Protein AF-A0A7W7YJQ8-F1 (afdb_monomer)

Radius of gyration: 17.45 Å; Cα contacts (8 Å, |Δi|>4): 80; chains: 1; bounding box: 33×49×39 Å

Organism: NCBI:txid48465

pLDDT: mean 78.53, std 20.66, range [33.56, 98.31]

Foldseek 3Di:
DDPQDPDPVLVVLLVVLVPQALADPPDPDGLLVVLCVVVVHDSVVSVVLSNVLSVVLSCCLRDPDDDDDDPSSVSSVVSSVVRVCSVPVPCDVPRSVHDDDDDPPPPPPDDDDDDDDDDDDDDD

Solvent-accessible surface area (backbone atoms only — not comparable to full-atom values): 7859 Å² total; per-residue (Å²): 134,83,74,86,71,88,41,74,67,53,52,57,50,50,56,51,50,72,71,55,67,70,44,48,100,82,54,93,61,57,55,40,54,52,52,6,64,80,68,78,45,53,53,73,53,29,48,50,37,54,54,50,36,46,50,48,56,54,44,61,76,71,45,96,57,93,78,82,72,55,72,66,34,43,54,53,50,59,56,30,59,71,30,50,60,32,33,50,55,44,38,31,54,66,67,63,66,45,88,81,83,81,74,80,74,76,72,81,70,73,92,67,91,76,87,82,82,87,80,79,83,92,81,133

Mean predicted aligned error: 10.45 Å

Sequence (124 aa):
MTAIQRTPEVQAFWERLKRFQLNDNDAVYGYADRLARENGWSHRFAERVIFECKRFLLMTQQAGSPVTPSEEMNQAWHLHRVYTRSYGDKLCTEVLKKPLHHEPTAGVVEEGEGTVPQSPICEK

Structure (mmCIF, N/CA/C/O backbone):
da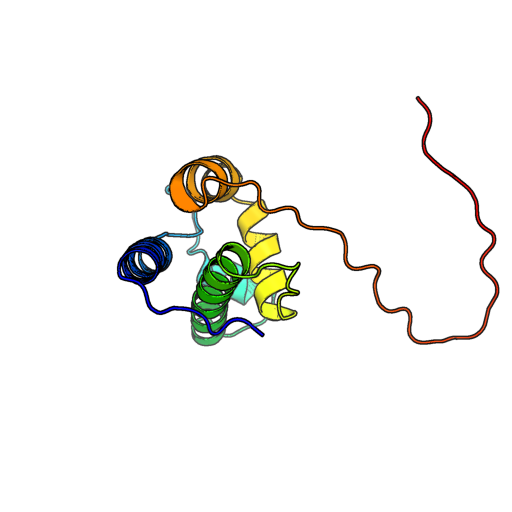ta_AF-A0A7W7YJQ8-F1
#
_entry.id   AF-A0A7W7YJQ8-F1
#
loop_
_atom_site.group_PDB
_atom_site.id
_atom_site.type_symbol
_atom_site.label_atom_id
_atom_site.label_alt_id
_atom_site.label_comp_id
_atom_site.label_asym_id
_atom_site.label_entity_id
_atom_site.label_seq_id
_atom_site.pdbx_PDB_ins_code
_atom_site.Cartn_x
_atom_site.Cartn_y
_atom_site.Cartn_z
_atom_si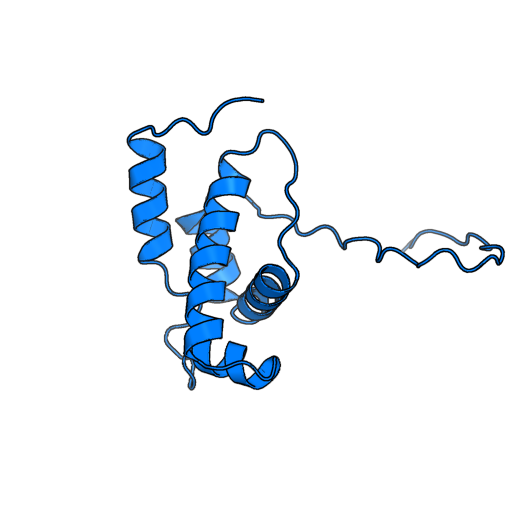te.occupancy
_atom_site.B_iso_or_equiv
_atom_site.auth_seq_id
_atom_site.auth_comp_id
_atom_site.auth_asym_id
_atom_site.auth_atom_id
_atom_site.pdbx_PDB_model_num
ATOM 1 N N . MET A 1 1 ? -3.954 10.365 23.861 1.00 38.00 1 MET A N 1
ATOM 2 C CA . MET A 1 1 ? -3.316 9.331 23.018 1.00 38.00 1 MET A CA 1
ATOM 3 C C . MET A 1 1 ? -3.961 7.994 23.346 1.00 38.00 1 MET A C 1
ATOM 5 O O . MET A 1 1 ? -3.625 7.399 24.360 1.00 38.00 1 MET A O 1
ATOM 9 N N . THR A 1 2 ? -4.961 7.570 22.576 1.00 44.19 2 THR A N 1
ATOM 10 C CA . THR A 1 2 ? -5.622 6.275 22.793 1.00 44.19 2 THR A CA 1
ATOM 11 C C . THR A 1 2 ? -4.663 5.178 22.346 1.00 44.19 2 THR A C 1
ATOM 13 O O . THR A 1 2 ? -4.239 5.171 21.193 1.00 44.19 2 THR A O 1
ATOM 16 N N . ALA A 1 3 ? -4.260 4.294 23.259 1.00 53.06 3 ALA A N 1
ATOM 17 C CA . ALA A 1 3 ? -3.443 3.137 22.913 1.00 53.06 3 ALA A CA 1
ATOM 18 C C . ALA A 1 3 ? -4.157 2.317 21.826 1.00 53.06 3 ALA A C 1
ATOM 20 O O . ALA A 1 3 ? -5.363 2.092 21.931 1.00 53.06 3 ALA A O 1
ATOM 21 N N . ILE A 1 4 ? -3.419 1.873 20.802 1.00 58.94 4 ILE A N 1
ATOM 22 C CA . ILE A 1 4 ? -3.921 0.939 19.785 1.00 58.94 4 ILE A CA 1
ATOM 23 C C . ILE A 1 4 ? -4.404 -0.305 20.534 1.00 58.94 4 ILE A C 1
ATOM 25 O O . ILE A 1 4 ? -3.595 -1.094 21.031 1.00 58.94 4 ILE A O 1
ATOM 29 N N . GLN A 1 5 ? -5.719 -0.454 20.682 1.00 61.66 5 GLN A N 1
ATOM 30 C CA . GLN A 1 5 ? -6.274 -1.604 21.374 1.00 61.66 5 GLN A CA 1
ATOM 31 C C . GLN A 1 5 ? -6.064 -2.833 20.491 1.00 61.66 5 GLN A C 1
ATOM 33 O O . GLN A 1 5 ? -6.497 -2.874 19.342 1.00 61.66 5 GLN A O 1
ATOM 38 N N . ARG A 1 6 ? -5.369 -3.847 21.016 1.00 71.44 6 ARG A N 1
ATOM 39 C CA . ARG A 1 6 ? -5.218 -5.146 20.348 1.00 71.44 6 ARG A CA 1
ATOM 40 C C . ARG A 1 6 ? -6.496 -5.961 20.526 1.00 71.44 6 ARG A C 1
ATOM 42 O O . ARG A 1 6 ? -6.502 -6.950 21.254 1.00 71.44 6 ARG A O 1
ATOM 49 N N . THR A 1 7 ? -7.591 -5.512 19.929 1.00 87.94 7 THR A N 1
ATOM 50 C CA . THR A 1 7 ? -8.842 -6.269 19.979 1.00 87.94 7 THR A CA 1
ATOM 51 C C . THR A 1 7 ? -8.800 -7.430 18.972 1.00 87.94 7 THR A C 1
ATOM 53 O O . THR A 1 7 ? -8.038 -7.373 17.995 1.00 87.94 7 THR A O 1
ATOM 56 N N . PRO A 1 8 ? -9.591 -8.501 19.169 1.00 89.81 8 PRO A N 1
ATOM 57 C CA . PRO A 1 8 ? -9.695 -9.594 18.202 1.00 89.81 8 PRO A CA 1
ATOM 58 C C . PRO A 1 8 ? -10.088 -9.119 16.795 1.00 89.81 8 PRO A C 1
ATOM 60 O O . PRO A 1 8 ? -9.603 -9.658 15.800 1.00 89.81 8 PRO A O 1
ATOM 63 N N . GLU A 1 9 ? -10.908 -8.072 16.699 1.00 89.25 9 GLU A N 1
ATOM 64 C CA . GLU A 1 9 ? -11.325 -7.465 15.433 1.00 89.25 9 GLU A CA 1
ATOM 65 C C . GLU A 1 9 ? -10.138 -6.820 14.707 1.00 89.25 9 GLU A C 1
ATOM 67 O O . GLU A 1 9 ? -9.959 -7.028 13.503 1.00 89.25 9 GLU A O 1
ATOM 72 N N . VAL A 1 10 ? -9.287 -6.091 15.440 1.00 89.19 10 VAL A N 1
ATOM 73 C CA . VAL A 1 10 ? -8.055 -5.488 14.904 1.00 89.19 10 VAL A CA 1
ATOM 74 C C . VAL A 1 10 ? -7.093 -6.574 14.420 1.00 89.19 10 VAL A C 1
ATOM 76 O O . VAL A 1 10 ? -6.520 -6.446 13.336 1.00 89.19 10 VAL A O 1
ATOM 79 N N . GLN A 1 11 ? -6.957 -7.676 15.166 1.00 91.06 11 GLN A N 1
ATOM 80 C CA . GLN A 1 11 ? -6.122 -8.807 14.754 1.00 91.06 11 GLN A CA 1
ATOM 81 C C . GLN A 1 11 ? -6.654 -9.469 13.475 1.00 91.06 11 GLN A C 1
ATOM 83 O O . GLN A 1 11 ? -5.888 -9.701 12.540 1.00 91.06 11 GLN A O 1
ATOM 88 N N . ALA A 1 12 ? -7.959 -9.742 13.396 1.00 91.94 12 ALA A N 1
ATOM 89 C CA . ALA A 1 12 ? -8.575 -10.339 12.212 1.00 91.94 12 ALA A CA 1
ATOM 90 C C . ALA A 1 12 ? -8.420 -9.442 10.972 1.00 91.94 12 ALA A C 1
ATOM 92 O O . ALA A 1 12 ? -8.161 -9.924 9.865 1.00 91.94 12 ALA A O 1
ATOM 93 N N . PHE A 1 13 ? -8.529 -8.124 11.151 1.00 91.56 13 PHE A N 1
ATOM 94 C CA . PHE A 1 13 ? -8.287 -7.159 10.086 1.00 91.56 13 PHE A CA 1
ATOM 95 C C . PHE A 1 13 ? -6.816 -7.131 9.645 1.00 91.56 13 PHE A C 1
ATOM 97 O O . PHE A 1 13 ? -6.536 -7.149 8.444 1.00 91.56 13 PHE A O 1
ATOM 104 N N . TRP A 1 14 ? -5.874 -7.185 10.587 1.00 93.31 14 TRP A N 1
ATOM 105 C CA . TRP A 1 14 ? -4.451 -7.294 10.271 1.00 93.31 14 TRP A CA 1
ATOM 106 C C . TRP A 1 14 ? -4.116 -8.568 9.481 1.00 93.31 14 TRP A C 1
ATOM 108 O O . TRP A 1 14 ? -3.375 -8.512 8.499 1.00 93.31 14 TRP A O 1
ATOM 118 N N . GLU A 1 15 ? -4.699 -9.716 9.838 1.00 93.00 15 GLU A N 1
ATOM 119 C CA . GLU A 1 15 ? -4.513 -10.961 9.080 1.00 93.00 15 GLU A CA 1
ATOM 120 C C . GLU A 1 15 ? -5.022 -10.854 7.635 1.00 93.00 15 GLU A C 1
ATOM 122 O O . GLU A 1 15 ? -4.368 -11.350 6.712 1.00 93.00 15 GLU A O 1
ATOM 127 N N . ARG A 1 16 ? -6.150 -10.165 7.416 1.00 92.62 16 ARG A N 1
ATOM 128 C CA . ARG A 1 16 ? -6.663 -9.874 6.066 1.00 92.62 16 ARG A CA 1
ATOM 129 C C . ARG A 1 16 ? -5.688 -8.999 5.275 1.00 92.62 16 ARG A C 1
ATOM 131 O O . ARG A 1 16 ? -5.357 -9.346 4.144 1.00 92.62 16 ARG A O 1
ATOM 138 N N . LEU A 1 17 ? -5.174 -7.921 5.873 1.00 92.50 17 LEU A N 1
ATOM 139 C CA . LEU A 1 17 ? -4.194 -7.032 5.231 1.00 92.50 17 LEU A CA 1
ATOM 140 C C . LEU A 1 17 ? -2.892 -7.760 4.875 1.00 92.50 17 LEU A C 1
ATOM 142 O O . LEU A 1 17 ? -2.364 -7.587 3.776 1.00 92.50 17 LEU A O 1
ATOM 146 N N . LYS A 1 18 ? -2.381 -8.629 5.757 1.00 91.25 18 LYS A N 1
ATOM 147 C CA . LYS A 1 18 ? -1.181 -9.428 5.461 1.00 91.25 18 LYS A CA 1
ATOM 148 C C . LYS A 1 18 ? -1.357 -10.295 4.217 1.00 91.25 18 LYS A C 1
ATOM 150 O O . LYS A 1 18 ? -0.445 -10.338 3.396 1.00 91.25 18 LYS A O 1
ATOM 155 N N . ARG A 1 19 ? -2.524 -10.925 4.054 1.00 90.56 19 ARG A N 1
ATOM 156 C CA . ARG A 1 19 ? -2.839 -11.813 2.918 1.00 90.56 19 ARG A CA 1
ATOM 157 C C . ARG A 1 19 ? -3.200 -11.068 1.634 1.00 90.56 19 ARG A C 1
ATOM 159 O O . ARG A 1 19 ? -3.082 -11.642 0.558 1.00 90.56 19 ARG A O 1
ATOM 166 N N . PHE A 1 20 ? -3.630 -9.814 1.741 1.00 91.38 20 PHE A N 1
ATOM 167 C CA . PHE A 1 20 ? -3.997 -8.991 0.594 1.00 91.38 20 PHE A CA 1
ATOM 168 C C . PHE A 1 20 ? -2.810 -8.778 -0.359 1.00 91.38 20 PHE A C 1
ATOM 170 O O . PHE A 1 20 ? -1.707 -8.449 0.086 1.00 91.38 20 PHE A O 1
ATOM 177 N N . GLN A 1 21 ? -3.024 -8.943 -1.664 1.00 89.56 21 GLN A N 1
ATOM 178 C CA . GLN A 1 21 ? -2.002 -8.691 -2.682 1.00 89.56 21 GLN A CA 1
ATOM 179 C C . GLN A 1 21 ? -2.261 -7.348 -3.373 1.00 89.56 21 GLN A C 1
ATOM 181 O O . GLN A 1 21 ? -3.384 -7.067 -3.779 1.00 89.56 21 GLN A O 1
ATOM 186 N N . LEU A 1 22 ? -1.219 -6.516 -3.484 1.00 88.94 22 LEU A N 1
ATOM 187 C CA . LEU A 1 22 ? -1.316 -5.152 -4.029 1.00 88.94 22 LEU A CA 1
ATOM 188 C C . LEU A 1 22 ? -1.230 -5.108 -5.568 1.00 88.94 22 LEU A C 1
ATOM 190 O O . LEU A 1 22 ? -1.352 -4.044 -6.163 1.00 88.94 22 LEU A O 1
ATOM 194 N N . ASN A 1 23 ? -1.015 -6.245 -6.227 1.00 85.62 23 ASN A N 1
ATOM 195 C CA . ASN A 1 23 ? -1.096 -6.370 -7.681 1.00 85.62 23 ASN A CA 1
ATOM 196 C C . ASN A 1 23 ? -2.533 -6.668 -8.138 1.00 85.62 23 ASN A C 1
ATOM 198 O O . ASN A 1 23 ? -3.420 -7.007 -7.348 1.00 85.62 23 ASN A O 1
ATOM 202 N N . ASP A 1 24 ? -2.735 -6.573 -9.448 1.00 78.25 24 ASP A N 1
ATOM 203 C CA . ASP A 1 24 ? -3.839 -7.235 -10.133 1.00 78.25 24 ASP A CA 1
ATOM 204 C C . ASP A 1 24 ? -3.414 -8.648 -10.558 1.00 78.25 24 ASP A C 1
ATOM 206 O O . ASP A 1 24 ? -2.228 -8.905 -10.775 1.00 78.25 24 ASP A O 1
ATOM 210 N N . ASN A 1 25 ? -4.383 -9.561 -10.693 1.00 65.56 25 ASN A N 1
ATOM 211 C CA . ASN A 1 25 ? -4.129 -10.956 -11.088 1.00 65.56 25 ASN A CA 1
ATOM 212 C C . ASN A 1 25 ? -3.446 -11.069 -12.466 1.00 65.56 25 ASN A C 1
ATOM 214 O O . ASN A 1 25 ? -2.813 -12.081 -12.747 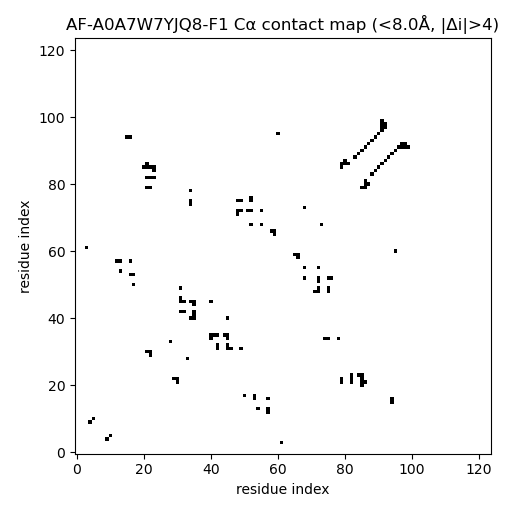1.00 65.56 25 ASN A O 1
ATOM 218 N N . ASP A 1 26 ? -3.545 -10.018 -13.283 1.00 60.88 26 ASP A N 1
ATOM 219 C CA . ASP A 1 26 ? -3.055 -9.972 -14.661 1.00 60.88 26 ASP A CA 1
ATOM 220 C C . ASP A 1 26 ? -1.715 -9.217 -14.796 1.00 60.88 26 ASP A C 1
ATOM 222 O O . ASP A 1 26 ? -1.258 -8.925 -15.903 1.00 60.88 26 ASP A O 1
ATOM 226 N N . ALA A 1 27 ? -1.076 -8.840 -13.682 1.00 61.91 27 ALA A N 1
ATOM 227 C CA . ALA A 1 27 ? 0.164 -8.073 -13.718 1.00 61.91 27 ALA A CA 1
ATOM 228 C C . ALA A 1 27 ? 1.353 -8.931 -14.193 1.00 61.91 27 ALA A C 1
ATOM 230 O O . ALA A 1 27 ? 1.703 -9.931 -13.571 1.00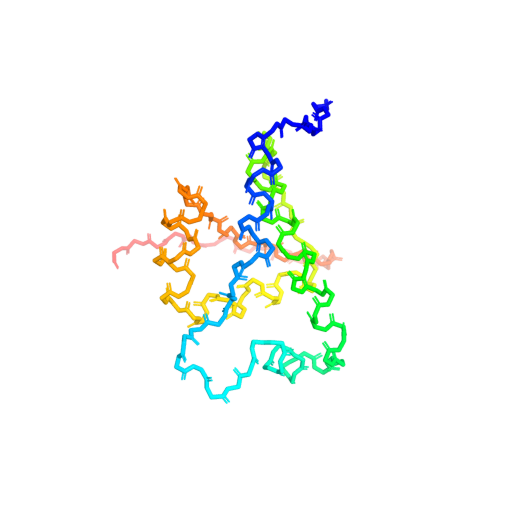 61.91 27 ALA A O 1
ATOM 231 N N . VAL A 1 28 ? 2.022 -8.487 -15.264 1.00 58.00 28 VAL A N 1
ATOM 232 C CA . VAL A 1 28 ? 3.202 -9.152 -15.864 1.00 58.00 28 VAL A CA 1
ATOM 233 C C . VAL A 1 28 ? 4.408 -9.201 -14.911 1.00 58.00 28 VAL A C 1
ATOM 235 O O . VAL A 1 28 ? 5.235 -10.103 -15.004 1.00 58.00 28 VAL A O 1
ATOM 238 N N . TYR A 1 29 ? 4.505 -8.249 -13.980 1.00 63.19 29 TYR A N 1
ATOM 239 C CA . TYR A 1 29 ? 5.550 -8.190 -12.958 1.00 63.19 29 TYR A CA 1
ATOM 240 C C . TYR A 1 29 ? 4.935 -8.227 -11.561 1.00 63.19 29 TYR A C 1
ATOM 242 O O . TYR A 1 29 ? 3.870 -7.649 -11.327 1.00 63.19 29 TYR A O 1
ATOM 250 N N . GLY A 1 30 ? 5.641 -8.854 -10.617 1.00 85.94 30 GLY A N 1
ATOM 251 C CA . GLY A 1 30 ? 5.293 -8.786 -9.205 1.00 85.94 30 GLY A CA 1
ATOM 252 C C . GLY A 1 30 ? 5.290 -7.337 -8.720 1.00 85.94 30 GLY A C 1
ATOM 253 O O . GLY A 1 30 ? 6.128 -6.526 -9.118 1.00 85.94 30 GLY A O 1
ATOM 254 N N . TYR A 1 31 ? 4.347 -6.996 -7.839 1.00 92.50 31 TYR A N 1
ATOM 255 C CA . TYR A 1 31 ? 4.226 -5.642 -7.293 1.00 92.50 31 TYR A CA 1
ATOM 256 C C . TYR A 1 31 ? 5.550 -5.129 -6.700 1.00 92.50 31 TYR A C 1
ATOM 258 O O . TYR A 1 31 ? 5.960 -4.000 -6.966 1.00 92.50 31 TYR A O 1
ATOM 266 N N . ALA A 1 32 ? 6.238 -5.988 -5.940 1.00 94.12 32 ALA A N 1
ATOM 267 C CA . ALA A 1 32 ? 7.529 -5.688 -5.328 1.00 94.12 32 ALA A CA 1
ATOM 268 C C . ALA A 1 32 ? 8.637 -5.445 -6.361 1.00 94.12 32 ALA A C 1
ATOM 270 O O . ALA A 1 32 ? 9.450 -4.549 -6.161 1.00 94.12 32 ALA A O 1
ATOM 271 N N . ASP A 1 33 ? 8.645 -6.174 -7.481 1.00 93.94 33 ASP A N 1
ATOM 272 C CA . ASP A 1 33 ? 9.638 -5.984 -8.545 1.00 93.94 33 ASP A CA 1
ATOM 273 C C . ASP A 1 33 ? 9.473 -4.632 -9.224 1.00 93.94 33 ASP A C 1
ATOM 275 O O . ASP A 1 33 ? 10.446 -3.909 -9.440 1.00 93.94 33 ASP A O 1
ATOM 279 N N . ARG A 1 34 ? 8.225 -4.261 -9.527 1.00 94.50 34 ARG A N 1
ATOM 280 C CA . ARG A 1 34 ? 7.928 -2.953 -10.109 1.00 94.50 34 ARG A CA 1
ATOM 281 C C . ARG A 1 34 ? 8.279 -1.829 -9.139 1.00 94.50 34 ARG A C 1
ATOM 283 O O . ARG A 1 34 ? 8.956 -0.888 -9.543 1.00 94.50 34 ARG A O 1
ATOM 290 N N . LEU A 1 35 ? 7.881 -1.962 -7.873 1.00 96.12 35 LEU A N 1
ATOM 291 C CA . LEU A 1 35 ? 8.198 -0.993 -6.825 1.00 96.12 35 LEU A CA 1
ATOM 292 C C . LEU A 1 35 ? 9.713 -0.814 -6.673 1.00 96.12 35 LEU A C 1
ATOM 294 O O . LEU A 1 35 ? 10.198 0.314 -6.619 1.00 96.12 35 LEU A O 1
ATOM 298 N N . ALA A 1 36 ? 10.456 -1.921 -6.656 1.00 96.81 36 ALA A N 1
ATOM 299 C CA . ALA A 1 36 ? 11.907 -1.909 -6.570 1.00 96.81 36 ALA A CA 1
ATOM 300 C C . ALA A 1 36 ? 12.544 -1.197 -7.769 1.00 96.81 36 ALA A C 1
ATOM 302 O O . ALA A 1 36 ? 13.377 -0.311 -7.592 1.00 96.81 36 ALA A O 1
ATOM 303 N N . ARG A 1 37 ? 12.109 -1.540 -8.986 1.00 96.12 37 ARG A N 1
ATOM 304 C CA . ARG A 1 37 ? 12.633 -0.958 -10.225 1.00 96.12 37 ARG A CA 1
ATOM 305 C C . ARG A 1 37 ? 12.388 0.546 -10.316 1.00 96.12 37 ARG A C 1
ATOM 307 O O . ARG A 1 37 ? 13.301 1.271 -10.689 1.00 96.12 37 ARG A O 1
ATOM 314 N N . GLU A 1 38 ? 11.179 1.008 -10.000 1.00 95.75 38 GLU A N 1
ATOM 315 C CA . GLU A 1 38 ? 10.803 2.426 -10.137 1.00 95.75 38 GLU A CA 1
ATOM 316 C C . GLU A 1 38 ? 11.506 3.336 -9.120 1.00 95.75 38 GLU A C 1
ATOM 318 O O . GLU A 1 38 ? 11.680 4.518 -9.392 1.00 95.75 38 GLU A O 1
ATOM 323 N N . ASN A 1 39 ? 11.971 2.786 -7.995 1.00 97.25 39 ASN A N 1
ATOM 324 C CA . ASN A 1 39 ? 12.601 3.558 -6.920 1.00 97.25 39 ASN A CA 1
ATOM 325 C C . ASN A 1 39 ? 14.102 3.263 -6.737 1.00 97.25 39 ASN A C 1
ATOM 327 O O . ASN A 1 39 ? 14.727 3.777 -5.811 1.00 97.25 39 ASN A O 1
ATOM 331 N N . GLY A 1 40 ? 14.698 2.410 -7.580 1.00 97.56 40 GLY A N 1
ATOM 332 C CA . GLY A 1 40 ? 16.101 2.002 -7.438 1.00 97.56 40 GLY A CA 1
ATOM 333 C C . GLY A 1 40 ? 16.380 1.187 -6.169 1.00 97.56 40 GLY A C 1
ATOM 334 O O . GLY A 1 40 ? 17.486 1.220 -5.629 1.00 97.56 40 GLY A O 1
ATOM 335 N N . TRP A 1 41 ? 15.382 0.466 -5.659 1.00 98.31 41 TRP A N 1
ATOM 336 C CA . TRP A 1 41 ? 15.495 -0.320 -4.435 1.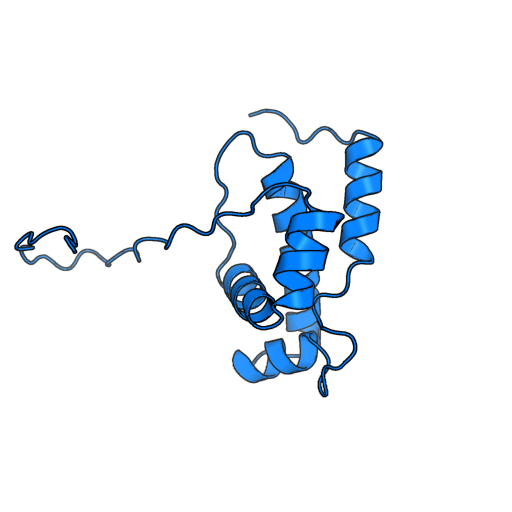00 98.31 41 TRP A CA 1
ATOM 337 C C . TRP A 1 41 ? 15.868 -1.775 -4.708 1.00 98.31 41 TRP A C 1
ATOM 339 O O . TRP A 1 41 ? 15.639 -2.324 -5.783 1.00 98.31 41 TRP A O 1
ATOM 349 N N . SER A 1 42 ? 16.383 -2.450 -3.679 1.00 98.00 42 SER A N 1
ATOM 350 C CA . SER A 1 42 ? 16.431 -3.915 -3.692 1.00 98.00 42 SER A CA 1
ATOM 351 C C . SER A 1 42 ? 15.026 -4.500 -3.536 1.00 98.00 42 SER A C 1
ATOM 353 O O . SER A 1 42 ? 14.197 -3.949 -2.806 1.00 98.00 42 SER A O 1
ATOM 355 N N . HIS A 1 43 ? 14.788 -5.670 -4.134 1.00 95.94 43 HIS A N 1
ATOM 356 C CA . HIS A 1 43 ? 13.530 -6.409 -3.973 1.00 95.94 43 HIS A CA 1
ATOM 357 C C . HIS A 1 43 ? 13.168 -6.606 -2.489 1.00 95.94 43 HIS A C 1
ATOM 359 O O . HIS A 1 43 ? 12.073 -6.260 -2.057 1.00 95.94 43 HIS A O 1
ATOM 365 N N . ARG A 1 44 ? 14.137 -7.030 -1.663 1.00 97.12 44 ARG A N 1
ATOM 366 C CA . ARG A 1 44 ? 13.950 -7.202 -0.211 1.00 97.12 44 ARG A CA 1
ATOM 367 C C . ARG A 1 44 ? 13.544 -5.908 0.502 1.00 97.12 44 ARG A C 1
ATOM 369 O O . ARG A 1 44 ? 12.833 -5.945 1.505 1.00 97.12 44 ARG A O 1
ATOM 376 N N . PHE A 1 45 ? 14.039 -4.751 0.061 1.00 98.19 45 PHE A N 1
ATOM 377 C CA . PHE A 1 45 ? 13.602 -3.478 0.633 1.00 98.19 45 PHE A CA 1
ATOM 378 C C . PHE A 1 45 ? 12.169 -3.149 0.216 1.00 98.19 45 PHE A C 1
ATOM 380 O O . PHE A 1 45 ? 11.370 -2.830 1.091 1.00 98.19 45 PHE A O 1
ATOM 387 N N . ALA A 1 46 ? 11.817 -3.339 -1.056 1.00 97.69 46 ALA A N 1
ATOM 388 C CA . ALA A 1 46 ? 10.446 -3.171 -1.530 1.00 97.69 46 ALA A CA 1
ATOM 389 C C . ALA A 1 46 ? 9.450 -4.064 -0.764 1.00 97.69 46 ALA A C 1
ATOM 391 O O . ALA A 1 46 ? 8.405 -3.582 -0.337 1.00 97.69 46 ALA A O 1
ATOM 392 N N . GLU A 1 47 ? 9.786 -5.329 -0.489 1.00 95.69 47 GLU A N 1
ATOM 393 C CA . GLU A 1 47 ? 8.953 -6.219 0.33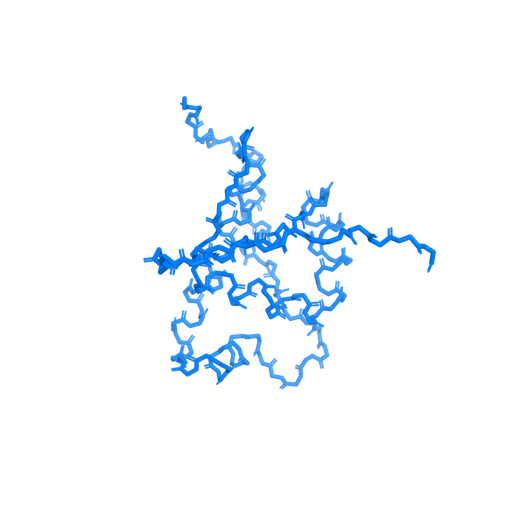7 1.00 95.69 47 GLU A CA 1
ATOM 394 C C . GLU A 1 47 ? 8.733 -5.683 1.758 1.00 95.69 47 GLU A C 1
ATOM 396 O O . GLU A 1 47 ? 7.612 -5.717 2.275 1.00 95.69 47 GLU A O 1
ATOM 401 N N . ARG A 1 48 ? 9.787 -5.147 2.390 1.00 97.38 48 ARG A N 1
ATOM 402 C CA . ARG A 1 48 ? 9.676 -4.510 3.711 1.00 97.38 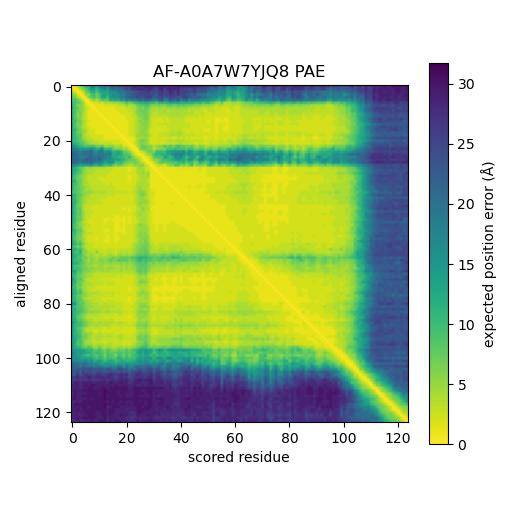48 ARG A CA 1
ATOM 403 C C . ARG A 1 48 ? 8.776 -3.279 3.659 1.00 97.38 48 ARG A C 1
ATOM 405 O O . ARG A 1 48 ? 7.909 -3.139 4.515 1.00 97.38 48 ARG A O 1
ATOM 412 N N . VAL A 1 49 ? 8.936 -2.431 2.645 1.00 97.69 49 VAL A N 1
ATOM 413 C CA . VAL A 1 49 ? 8.091 -1.246 2.446 1.00 97.69 49 VAL A CA 1
ATOM 414 C C . VAL A 1 49 ? 6.629 -1.646 2.238 1.00 97.69 49 VAL A C 1
ATOM 416 O O . VAL A 1 49 ? 5.749 -1.050 2.847 1.00 97.69 49 VAL A O 1
ATOM 419 N N . ILE A 1 50 ? 6.343 -2.695 1.461 1.00 95.81 50 ILE A N 1
ATOM 420 C CA . ILE A 1 50 ? 4.976 -3.212 1.273 1.00 95.81 50 ILE A CA 1
ATOM 421 C C . ILE A 1 50 ? 4.380 -3.683 2.603 1.00 95.81 50 ILE A C 1
ATOM 423 O O . ILE A 1 50 ? 3.218 -3.399 2.901 1.00 95.81 50 ILE A O 1
ATOM 427 N N . PHE A 1 51 ? 5.157 -4.403 3.414 1.00 95.31 51 PHE A N 1
ATOM 428 C CA . PHE A 1 51 ? 4.707 -4.852 4.729 1.00 95.31 51 PHE A CA 1
ATOM 429 C C . PHE A 1 51 ? 4.376 -3.672 5.653 1.00 95.31 51 PHE A C 1
ATOM 431 O O . PHE A 1 51 ? 3.325 -3.659 6.295 1.00 95.31 51 PHE A O 1
ATOM 438 N N . GLU A 1 52 ? 5.235 -2.659 5.681 1.00 95.69 52 GLU A N 1
ATOM 439 C CA . GLU A 1 52 ? 5.044 -1.463 6.496 1.00 95.69 52 GLU A CA 1
ATOM 440 C C . GLU A 1 52 ? 3.905 -0.571 5.967 1.00 95.69 52 GLU A C 1
ATOM 442 O O . GLU A 1 52 ? 3.106 -0.068 6.754 1.00 95.69 52 GLU A O 1
ATOM 447 N N . CYS A 1 53 ? 3.708 -0.496 4.649 1.00 94.69 53 CYS A N 1
ATOM 448 C CA . CYS A 1 53 ? 2.544 0.137 4.024 1.00 94.69 53 CYS A CA 1
ATOM 449 C C . CYS A 1 53 ? 1.231 -0.513 4.503 1.00 94.69 53 CYS A C 1
ATOM 451 O O . CYS A 1 53 ? 0.282 0.177 4.870 1.00 94.69 53 CYS A O 1
ATOM 453 N N . LYS A 1 54 ? 1.179 -1.847 4.629 1.00 93.56 54 LYS A N 1
ATOM 454 C CA . LYS A 1 54 ? 0.009 -2.540 5.201 1.00 93.56 54 LYS A CA 1
ATOM 455 C C . LYS A 1 54 ? -0.211 -2.207 6.679 1.00 93.56 54 LYS A C 1
ATOM 457 O O . LYS A 1 54 ? -1.359 -2.115 7.116 1.00 93.56 54 LYS A O 1
ATOM 462 N N . ARG A 1 55 ? 0.856 -2.021 7.463 1.00 92.94 55 ARG A N 1
ATOM 463 C CA . ARG A 1 55 ? 0.736 -1.556 8.859 1.00 92.94 55 ARG A CA 1
ATOM 464 C C . ARG A 1 55 ? 0.238 -0.120 8.916 1.00 92.94 55 ARG A C 1
ATOM 466 O O . ARG A 1 55 ? -0.593 0.189 9.763 1.00 92.94 55 ARG A O 1
ATOM 473 N N . PHE A 1 56 ? 0.679 0.731 7.996 1.00 91.69 56 PHE A N 1
ATOM 474 C CA . PHE A 1 56 ? 0.154 2.082 7.853 1.00 91.69 56 PHE A CA 1
ATOM 475 C C . PHE A 1 56 ? -1.347 2.076 7.544 1.00 91.69 56 PHE A C 1
ATOM 477 O O . PHE A 1 56 ? -2.104 2.750 8.237 1.00 91.69 56 PHE A O 1
ATOM 484 N N . LEU A 1 57 ? -1.815 1.224 6.624 1.00 91.31 57 LEU A N 1
ATOM 485 C CA . LEU A 1 57 ? -3.250 1.047 6.375 1.00 91.31 57 LEU A CA 1
ATOM 486 C C . LEU A 1 57 ? -4.008 0.643 7.645 1.00 91.31 57 LEU A C 1
ATOM 488 O O . LEU A 1 57 ? -5.057 1.213 7.931 1.00 91.31 57 LEU A O 1
ATOM 492 N N . LEU A 1 58 ? -3.467 -0.271 8.455 1.00 91.50 58 LEU A N 1
ATOM 493 C CA . LEU A 1 58 ? -4.054 -0.604 9.756 1.00 91.50 58 LEU A CA 1
ATOM 494 C C . LEU A 1 58 ? -4.147 0.628 10.671 1.00 91.50 58 LEU A C 1
ATOM 496 O O . LEU A 1 58 ? -5.200 0.871 11.259 1.00 91.50 58 LEU A O 1
ATOM 500 N N . MET A 1 59 ? -3.073 1.419 10.767 1.00 89.81 59 MET A N 1
ATOM 501 C CA . MET A 1 59 ? -3.045 2.638 11.580 1.00 89.81 59 MET A CA 1
ATOM 502 C C . MET A 1 59 ? -4.083 3.660 11.116 1.00 89.81 59 MET A C 1
ATOM 504 O O . MET A 1 59 ? -4.780 4.208 11.962 1.00 89.81 59 MET A O 1
ATOM 508 N N . THR A 1 60 ? -4.265 3.858 9.805 1.00 88.00 60 THR A N 1
ATOM 509 C CA . THR A 1 60 ? -5.274 4.799 9.274 1.00 88.00 60 THR A CA 1
ATOM 510 C C . THR A 1 60 ? -6.696 4.460 9.728 1.00 88.00 60 THR A C 1
ATOM 512 O O . THR A 1 60 ? -7.514 5.355 9.897 1.00 88.00 60 THR A O 1
ATOM 515 N N . GLN A 1 61 ? -6.996 3.178 9.970 1.00 86.62 61 GLN A N 1
ATOM 516 C CA . GLN A 1 61 ? -8.320 2.736 10.421 1.00 86.62 61 GLN A CA 1
ATOM 517 C C . GLN A 1 61 ? -8.512 2.835 11.939 1.00 86.62 61 GLN A C 1
ATOM 519 O O . GLN A 1 61 ? -9.644 2.784 12.415 1.00 86.62 61 GLN A O 1
ATOM 524 N N . GLN A 1 62 ? -7.417 2.925 12.695 1.00 85.75 62 GLN A N 1
ATOM 525 C CA . GLN A 1 62 ? -7.419 3.008 14.159 1.00 85.75 62 GLN A CA 1
ATOM 526 C C . GLN A 1 62 ? -7.186 4.433 14.665 1.00 85.75 62 GLN A C 1
ATOM 528 O O . GLN A 1 62 ? -7.559 4.762 15.790 1.00 85.75 62 GLN A O 1
ATOM 533 N N . ALA A 1 63 ? -6.549 5.276 13.856 1.00 84.25 63 ALA A N 1
ATOM 534 C CA . ALA A 1 63 ? -6.271 6.651 14.208 1.00 84.25 63 ALA A CA 1
ATOM 535 C C . ALA A 1 63 ? -7.575 7.459 14.253 1.00 84.25 63 ALA A C 1
ATOM 537 O O . ALA A 1 63 ? -8.387 7.426 13.333 1.00 84.25 63 ALA A O 1
ATOM 538 N N . GLY A 1 64 ? -7.760 8.220 15.333 1.00 80.12 64 GLY A N 1
ATOM 539 C CA . GLY A 1 64 ? -8.832 9.217 15.438 1.00 80.12 64 GLY A CA 1
ATOM 540 C C . GLY A 1 64 ? -8.517 10.525 14.703 1.00 80.12 64 GLY A C 1
ATOM 541 O O . GLY A 1 64 ? -9.283 11.477 14.801 1.00 80.12 64 GLY A O 1
ATOM 542 N N . SER A 1 65 ? -7.376 10.590 14.015 1.00 80.62 65 SER A N 1
ATOM 543 C CA . SER A 1 65 ? -6.864 11.752 13.292 1.00 80.62 65 SER A CA 1
ATOM 544 C C . SER A 1 65 ? -6.137 11.302 12.019 1.00 80.62 65 SER A C 1
ATOM 546 O O . SER A 1 65 ? -5.716 10.144 11.946 1.00 80.62 65 SER A O 1
ATOM 548 N N . PRO A 1 66 ? -5.929 12.198 11.037 1.00 83.38 66 PRO A N 1
ATOM 549 C CA . PRO A 1 66 ? -5.072 11.915 9.891 1.00 83.38 66 PRO A CA 1
ATOM 550 C C . PRO A 1 66 ? -3.670 11.466 10.324 1.00 83.38 66 PRO A C 1
ATOM 552 O O . PRO A 1 66 ? -3.142 11.932 11.337 1.00 83.38 66 PRO A O 1
ATOM 555 N N . VAL A 1 67 ? -3.078 10.558 9.552 1.00 86.31 67 VAL A N 1
ATOM 556 C CA . VAL A 1 67 ? -1.704 10.073 9.726 1.00 86.31 67 VAL A CA 1
ATOM 557 C C . VAL A 1 67 ? -0.953 10.214 8.409 1.00 86.31 67 VAL A C 1
ATOM 559 O O . VAL A 1 67 ? -1.528 9.989 7.345 1.00 86.31 67 VAL A O 1
ATOM 562 N N . THR A 1 68 ? 0.327 10.566 8.485 1.00 87.69 68 THR A N 1
ATOM 563 C CA . THR A 1 68 ? 1.183 10.776 7.310 1.00 87.69 68 THR A CA 1
ATOM 564 C C . THR A 1 68 ? 2.074 9.549 7.099 1.00 87.69 68 THR A C 1
ATOM 566 O O . THR A 1 68 ? 2.696 9.094 8.065 1.00 87.69 68 THR A O 1
ATOM 569 N N . PRO A 1 69 ? 2.129 8.973 5.885 1.00 90.81 69 PRO A N 1
ATOM 570 C CA . PRO A 1 69 ? 3.047 7.876 5.587 1.00 90.81 69 PRO A CA 1
ATOM 571 C C . PRO A 1 69 ? 4.503 8.368 5.561 1.00 90.81 69 PRO A C 1
ATOM 573 O O . PRO A 1 69 ? 4.757 9.559 5.390 1.00 90.81 69 PRO A O 1
ATOM 576 N N . SER A 1 70 ? 5.473 7.454 5.687 1.00 93.69 70 SER A N 1
ATOM 577 C CA . SER A 1 70 ? 6.851 7.771 5.280 1.00 93.69 70 SER A CA 1
ATOM 578 C C . SER A 1 70 ? 6.932 7.924 3.760 1.00 93.69 70 SER A C 1
ATOM 580 O O . SER A 1 70 ? 6.041 7.457 3.046 1.00 93.69 70 SER A O 1
ATOM 582 N N . GLU A 1 71 ? 8.014 8.516 3.256 1.00 94.75 71 GLU A N 1
ATOM 583 C CA . GLU A 1 71 ? 8.222 8.682 1.813 1.00 94.75 71 GLU A CA 1
ATOM 584 C C . GLU A 1 71 ? 8.146 7.339 1.067 1.00 94.75 71 GLU A C 1
ATOM 586 O O . GLU A 1 71 ? 7.450 7.206 0.066 1.00 94.75 71 GLU A O 1
ATOM 591 N N . GLU A 1 72 ? 8.761 6.283 1.595 1.00 96.75 72 GLU A N 1
ATOM 592 C CA . GLU A 1 72 ? 8.770 4.971 0.946 1.00 96.75 72 GLU A CA 1
ATOM 593 C C . GLU A 1 72 ? 7.383 4.321 0.937 1.00 96.75 72 GLU A C 1
ATOM 595 O O . GLU A 1 72 ? 6.969 3.723 -0.061 1.00 96.75 72 GLU A O 1
ATOM 600 N N . MET A 1 73 ? 6.634 4.454 2.038 1.00 94.81 73 MET A N 1
ATOM 601 C CA . MET A 1 73 ? 5.240 4.008 2.092 1.00 94.81 73 MET A CA 1
ATOM 602 C C . MET A 1 73 ? 4.365 4.816 1.132 1.00 94.81 73 MET A C 1
ATOM 604 O O . MET A 1 73 ? 3.440 4.249 0.550 1.00 94.81 73 MET A O 1
ATOM 608 N N . ASN A 1 74 ? 4.657 6.107 0.955 1.00 92.38 74 ASN A N 1
ATOM 609 C CA . ASN A 1 74 ? 3.963 6.971 0.012 1.00 92.38 74 ASN A CA 1
ATOM 610 C C . ASN A 1 74 ? 4.209 6.520 -1.433 1.00 92.38 74 ASN A C 1
ATOM 612 O O . ASN A 1 74 ? 3.254 6.342 -2.183 1.00 92.38 74 ASN A O 1
ATOM 616 N N . GLN A 1 75 ? 5.455 6.209 -1.804 1.00 95.88 75 GLN A N 1
ATOM 617 C CA . GLN A 1 75 ? 5.781 5.633 -3.116 1.00 95.88 75 GLN A CA 1
ATOM 618 C C . GLN A 1 75 ? 5.052 4.305 -3.356 1.00 95.88 75 GLN A C 1
ATOM 620 O O . GLN A 1 75 ? 4.456 4.088 -4.415 1.00 95.88 75 GLN A O 1
ATOM 625 N N . ALA A 1 76 ? 5.019 3.427 -2.349 1.00 95.00 76 ALA A N 1
ATOM 626 C CA . ALA A 1 76 ? 4.240 2.198 -2.430 1.00 95.00 76 ALA A CA 1
ATOM 627 C C . ALA A 1 76 ? 2.738 2.479 -2.569 1.00 95.00 76 ALA A C 1
ATOM 629 O O . ALA A 1 76 ? 2.074 1.808 -3.346 1.00 95.00 76 ALA A O 1
ATOM 630 N N . TRP A 1 77 ? 2.177 3.465 -1.879 1.00 90.94 77 TRP A N 1
ATOM 631 C CA . TRP A 1 77 ? 0.763 3.804 -2.030 1.00 90.94 77 TRP A CA 1
ATOM 632 C C . TRP A 1 77 ? 0.462 4.394 -3.418 1.00 90.94 77 TRP A C 1
ATOM 634 O O . TRP A 1 77 ? -0.497 3.975 -4.072 1.00 90.94 77 TRP A O 1
ATOM 644 N N . HIS A 1 78 ? 1.303 5.299 -3.918 1.00 91.25 78 HIS A N 1
ATOM 645 C CA . HIS A 1 78 ? 1.174 5.867 -5.259 1.00 91.25 78 HIS A CA 1
ATOM 646 C C . HIS A 1 78 ? 1.201 4.795 -6.345 1.00 91.25 78 HIS A C 1
ATOM 648 O O . HIS A 1 78 ? 0.350 4.814 -7.236 1.00 91.25 78 HIS A O 1
ATOM 654 N N . LEU A 1 79 ? 2.106 3.820 -6.237 1.00 93.19 79 LEU A N 1
ATOM 655 C CA . LEU A 1 79 ? 2.134 2.701 -7.168 1.00 93.19 79 LEU A CA 1
ATOM 656 C C . LEU A 1 79 ? 0.846 1.864 -7.093 1.00 93.19 79 LEU A C 1
ATOM 658 O O . LEU A 1 79 ? 0.327 1.459 -8.134 1.00 93.19 79 LEU A O 1
ATOM 662 N N . HIS A 1 80 ? 0.282 1.631 -5.902 1.00 92.19 80 HIS A N 1
ATOM 663 C CA . HIS A 1 80 ? -0.934 0.817 -5.767 1.00 92.19 80 HIS A CA 1
ATOM 664 C C . HIS A 1 80 ? -2.121 1.462 -6.477 1.00 92.19 80 HIS A C 1
ATOM 666 O O . HIS A 1 80 ? -2.893 0.761 -7.124 1.00 92.19 80 HIS A O 1
ATOM 672 N N . ARG A 1 81 ? -2.210 2.798 -6.464 1.00 90.56 81 ARG A N 1
ATOM 673 C CA . ARG A 1 81 ? -3.254 3.553 -7.179 1.00 90.56 81 ARG A CA 1
ATOM 674 C C . ARG A 1 81 ? -3.256 3.317 -8.694 1.00 90.56 81 ARG A C 1
ATOM 676 O O . ARG A 1 81 ? -4.294 3.512 -9.321 1.00 90.56 81 ARG A O 1
ATOM 683 N N . VAL A 1 82 ? -2.138 2.880 -9.280 1.00 90.44 82 VAL A N 1
ATOM 684 C CA . VAL A 1 82 ? -2.070 2.480 -10.698 1.00 90.44 82 VAL A CA 1
ATOM 685 C C . VAL A 1 82 ? -2.848 1.181 -10.952 1.00 90.44 82 VAL A C 1
ATOM 687 O O . VAL A 1 82 ? -3.462 1.029 -12.007 1.00 90.44 82 VAL A O 1
ATOM 690 N N . TYR A 1 83 ? -2.880 0.263 -9.983 1.00 87.88 83 TYR A N 1
ATOM 691 C CA . TYR A 1 83 ? -3.654 -0.982 -10.035 1.00 87.88 83 TYR A CA 1
ATOM 692 C C . TYR A 1 83 ? -5.100 -0.711 -9.623 1.00 87.88 83 TYR A C 1
ATOM 694 O O . TYR A 1 83 ? -5.544 -1.087 -8.541 1.00 87.88 83 TYR A O 1
ATOM 702 N N . THR A 1 84 ? -5.829 0.012 -10.472 1.00 86.94 84 THR A N 1
ATOM 703 C CA . THR A 1 84 ? -7.144 0.593 -10.149 1.00 86.94 84 THR A CA 1
ATOM 704 C C . THR A 1 84 ? -8.169 -0.418 -9.624 1.00 86.94 84 THR A C 1
ATOM 706 O O . THR A 1 84 ? -8.920 -0.071 -8.716 1.00 86.94 84 THR A O 1
ATOM 709 N N . ARG A 1 85 ? -8.162 -1.671 -10.106 1.00 88.81 85 ARG A N 1
ATOM 710 C CA . ARG A 1 85 ? -9.038 -2.749 -9.601 1.00 88.81 85 ARG A CA 1
ATOM 711 C C . ARG A 1 85 ? -8.607 -3.224 -8.213 1.00 88.81 85 ARG A C 1
ATOM 713 O O . ARG A 1 85 ? -9.421 -3.277 -7.294 1.00 88.81 85 ARG A O 1
ATOM 720 N N . SER A 1 86 ? -7.325 -3.549 -8.030 1.00 89.88 86 SER A N 1
ATOM 721 C CA . SER A 1 86 ? -6.775 -3.902 -6.715 1.00 89.88 86 SER A CA 1
ATOM 722 C C . SER A 1 86 ? -6.970 -2.781 -5.688 1.00 89.88 86 SER A C 1
ATOM 724 O O . SER A 1 86 ? -7.332 -3.046 -4.543 1.00 89.88 86 SER A O 1
ATOM 726 N N . TYR A 1 87 ? -6.784 -1.525 -6.086 1.00 89.81 87 TYR A N 1
ATOM 727 C CA . TYR A 1 87 ? -6.913 -0.368 -5.209 1.00 89.81 87 TYR A CA 1
ATOM 728 C C . TYR A 1 87 ? -8.374 -0.011 -4.901 1.00 89.81 87 TYR A C 1
ATOM 730 O O . TYR A 1 87 ? -8.776 0.005 -3.740 1.00 89.81 87 TYR A O 1
ATOM 738 N N . GLY A 1 88 ? -9.183 0.276 -5.920 1.00 86.19 88 GLY A N 1
ATOM 739 C CA . GLY A 1 88 ? -10.549 0.768 -5.737 1.00 86.19 88 GLY A CA 1
ATOM 740 C C . GLY A 1 88 ? -11.509 -0.326 -5.279 1.00 86.19 88 GLY A C 1
ATOM 741 O O . GLY A 1 88 ? -12.122 -0.227 -4.211 1.00 86.19 88 GLY A O 1
ATOM 742 N N . ASP A 1 89 ? -11.614 -1.391 -6.069 1.00 88.19 89 ASP A N 1
ATOM 743 C CA . ASP A 1 89 ? -12.604 -2.441 -5.830 1.00 88.19 89 ASP A CA 1
ATOM 744 C C . ASP A 1 89 ? -12.185 -3.287 -4.625 1.00 88.19 89 ASP A C 1
ATOM 746 O O . ASP A 1 89 ? -12.923 -3.416 -3.651 1.00 88.19 89 ASP A O 1
ATOM 750 N N . LYS A 1 90 ? -10.952 -3.804 -4.621 1.00 90.00 90 LYS A N 1
ATOM 751 C CA . LYS A 1 90 ? -10.539 -4.730 -3.561 1.00 90.00 90 LYS A CA 1
ATOM 752 C C . LYS A 1 90 ? -10.130 -3.998 -2.284 1.00 90.00 90 LYS A C 1
ATOM 754 O O . LYS A 1 90 ? -10.691 -4.254 -1.220 1.00 90.00 90 LYS A O 1
ATOM 759 N N . LEU A 1 91 ? -9.156 -3.087 -2.339 1.00 90.12 91 LEU A N 1
ATOM 760 C CA . LEU A 1 91 ? -8.653 -2.455 -1.118 1.00 90.12 91 LEU A CA 1
ATOM 761 C C . LEU A 1 91 ? -9.686 -1.501 -0.504 1.00 90.12 91 LEU A C 1
ATOM 763 O O . LEU A 1 91 ? -10.074 -1.699 0.648 1.00 90.12 91 LEU A O 1
ATOM 767 N N . CYS A 1 92 ? -10.134 -0.476 -1.228 1.00 87.62 92 CYS A N 1
ATOM 768 C CA . CYS A 1 92 ? -11.028 0.534 -0.661 1.00 87.62 92 CYS A CA 1
ATOM 769 C C . CYS A 1 92 ? -12.414 -0.037 -0.329 1.00 87.62 92 CYS A C 1
ATOM 771 O O . CYS A 1 92 ? -12.911 0.184 0.779 1.00 87.62 92 CYS A O 1
ATOM 773 N N . THR A 1 93 ? -13.020 -0.801 -1.244 1.00 85.75 93 THR A N 1
ATOM 774 C CA . THR A 1 93 ? -14.403 -1.276 -1.067 1.00 85.75 93 THR A CA 1
ATOM 775 C C . THR A 1 93 ? -14.488 -2.529 -0.195 1.00 85.75 93 THR A C 1
ATOM 777 O O . THR A 1 93 ? -15.255 -2.548 0.768 1.00 85.75 93 THR A O 1
ATOM 780 N N . GLU A 1 94 ? -13.692 -3.569 -0.466 1.00 86.31 94 GLU A N 1
ATOM 781 C CA . GLU A 1 94 ? -13.807 -4.846 0.259 1.00 86.31 94 GLU A CA 1
ATOM 782 C C . GLU A 1 94 ? -12.968 -4.900 1.546 1.00 86.31 94 GLU A C 1
ATOM 784 O O . GLU A 1 94 ? -13.424 -5.414 2.578 1.00 86.31 94 GLU A O 1
ATOM 789 N N . VAL A 1 95 ? -11.725 -4.400 1.507 1.00 86.88 95 VAL A N 1
ATOM 790 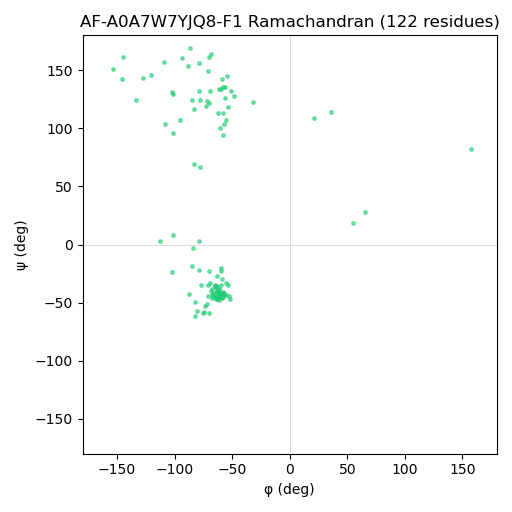C CA . VAL A 1 95 ? -10.793 -4.524 2.636 1.00 86.88 95 VAL A CA 1
ATOM 791 C C . VAL A 1 95 ? -11.047 -3.450 3.688 1.00 86.88 95 VAL A C 1
ATOM 793 O O . VAL A 1 95 ? -11.381 -3.792 4.827 1.00 86.88 95 VAL A O 1
ATOM 796 N N . LEU A 1 96 ? -10.898 -2.179 3.312 1.00 86.31 96 LEU A N 1
ATOM 797 C CA . LEU A 1 96 ? -11.011 -1.032 4.213 1.00 86.31 96 LEU A CA 1
ATOM 798 C C . LEU A 1 96 ? -12.472 -0.696 4.537 1.00 86.31 96 LEU A C 1
ATOM 800 O O . LEU A 1 96 ? -12.762 -0.292 5.661 1.00 86.31 96 LEU A O 1
ATOM 804 N N . LYS A 1 97 ? -13.392 -0.881 3.576 1.00 82.62 97 LYS A N 1
ATOM 805 C CA . LYS A 1 97 ? -14.817 -0.496 3.673 1.00 82.62 97 LYS A CA 1
ATOM 806 C C . LYS A 1 97 ? -15.037 0.984 4.015 1.00 82.62 97 LYS A C 1
ATOM 808 O O . LYS A 1 97 ? -16.111 1.371 4.476 1.00 82.62 97 LYS A O 1
ATOM 813 N N . LYS A 1 98 ? -14.009 1.806 3.815 1.00 71.88 98 LYS A N 1
ATOM 814 C CA . LYS A 1 98 ? -13.992 3.252 4.023 1.00 71.88 98 LYS A CA 1
ATOM 815 C C . LYS A 1 98 ? -13.090 3.875 2.958 1.00 71.88 98 LYS A C 1
ATOM 817 O O . LYS A 1 98 ? -12.049 3.286 2.647 1.00 71.88 98 LYS A O 1
ATOM 822 N N . PRO A 1 99 ? -13.445 5.051 2.418 1.00 66.25 99 PRO A N 1
ATOM 823 C CA . PRO A 1 99 ? -12.556 5.781 1.528 1.00 66.25 99 PRO A CA 1
ATOM 824 C C . PRO A 1 99 ? -11.245 6.124 2.243 1.00 66.25 99 PRO A C 1
ATOM 826 O O . PRO A 1 99 ? -11.259 6.608 3.375 1.00 66.25 99 PRO A O 1
ATOM 829 N N . LEU A 1 100 ? -10.115 5.890 1.575 1.00 73.69 100 LEU A N 1
ATOM 830 C CA . LEU A 1 100 ? -8.811 6.377 2.015 1.00 73.69 100 LEU A CA 1
ATOM 831 C C . LEU A 1 100 ? -8.473 7.612 1.177 1.00 73.69 100 LEU A C 1
ATOM 833 O O . LEU A 1 100 ? -8.022 7.495 0.036 1.00 73.69 100 LEU A O 1
ATOM 837 N N . HIS A 1 101 ? -8.773 8.792 1.718 1.00 69.38 101 HIS A N 1
ATOM 838 C CA . HIS A 1 101 ? -8.495 10.057 1.046 1.00 69.38 101 HIS A CA 1
ATOM 839 C C . HIS A 1 101 ? -7.011 10.399 1.179 1.00 69.38 101 HIS A C 1
ATOM 841 O O . HIS A 1 101 ? -6.467 10.442 2.280 1.00 69.38 101 HIS A O 1
ATOM 847 N N . HIS A 1 102 ? -6.364 10.616 0.038 1.00 63.41 102 HIS A N 1
ATOM 848 C CA . HIS A 1 102 ? -5.030 11.188 -0.025 1.00 63.41 102 HIS A CA 1
ATOM 849 C C . HIS A 1 102 ? -5.184 12.690 -0.251 1.00 63.41 102 HIS A C 1
ATOM 851 O O . HIS A 1 102 ? -5.516 13.108 -1.361 1.00 63.41 102 HIS A O 1
ATOM 857 N N . GLU A 1 103 ? -4.916 13.491 0.772 1.00 57.22 103 GLU A N 1
ATOM 858 C CA . GLU A 1 103 ? -4.709 14.925 0.583 1.00 57.22 103 GLU A CA 1
ATOM 859 C C . GLU A 1 103 ? -3.288 15.134 0.050 1.00 57.22 103 GLU A C 1
ATOM 861 O O . GLU A 1 103 ? -2.357 14.515 0.575 1.00 57.22 103 GLU A O 1
ATOM 866 N N . PRO A 1 104 ? -3.074 15.938 -1.005 1.00 56.19 104 PRO A N 1
ATOM 867 C CA . PRO A 1 104 ? -1.730 16.337 -1.386 1.00 56.19 104 PRO A CA 1
ATOM 868 C C . PRO A 1 104 ? -1.050 16.953 -0.164 1.00 56.19 104 PRO A C 1
ATOM 870 O O . PRO A 1 104 ? -1.517 17.964 0.361 1.00 56.19 104 PRO A O 1
ATOM 873 N N . THR A 1 105 ? 0.046 16.358 0.304 1.00 47.16 105 THR A N 1
ATOM 874 C CA . THR A 1 105 ? 0.937 17.061 1.223 1.00 47.16 105 THR A CA 1
ATOM 875 C C . THR A 1 105 ? 1.377 18.312 0.475 1.00 47.16 105 THR A C 1
ATOM 877 O O . THR A 1 105 ? 2.031 18.198 -0.563 1.00 47.16 105 THR A O 1
ATOM 880 N N . ALA A 1 106 ? 0.968 19.497 0.937 1.00 43.47 106 ALA A N 1
ATOM 881 C CA . ALA A 1 106 ? 1.595 20.731 0.494 1.00 43.47 106 ALA A CA 1
ATOM 882 C C . ALA A 1 106 ? 3.080 20.538 0.788 1.00 43.47 106 ALA A C 1
ATOM 884 O O . ALA A 1 106 ? 3.457 20.430 1.956 1.00 43.47 106 ALA A O 1
ATOM 885 N N . GLY A 1 107 ? 3.879 20.327 -0.263 1.00 37.38 107 GLY A N 1
ATOM 886 C CA . GLY A 1 107 ? 5.307 20.104 -0.117 1.00 37.38 107 GLY A CA 1
ATOM 887 C C . GLY A 1 107 ? 5.831 21.190 0.801 1.00 37.38 107 GLY A C 1
ATOM 888 O O . GLY A 1 107 ? 5.491 22.359 0.611 1.00 37.38 107 GLY A O 1
ATOM 889 N N . VAL A 1 108 ? 6.554 20.799 1.847 1.00 36.00 108 VAL A N 1
ATOM 890 C CA . VAL A 1 108 ? 7.230 21.770 2.697 1.00 36.00 108 VAL A CA 1
ATOM 891 C C . VAL A 1 108 ? 8.188 22.486 1.755 1.00 36.00 108 VAL A C 1
ATOM 893 O O . VAL A 1 108 ? 9.194 21.919 1.335 1.00 36.00 108 VAL A O 1
ATOM 896 N N . VAL A 1 109 ? 7.803 23.677 1.303 1.00 35.47 109 VAL A N 1
ATOM 897 C CA . VAL A 1 109 ? 8.748 24.599 0.700 1.00 35.47 109 VAL A CA 1
ATOM 898 C C . VAL A 1 109 ? 9.717 24.894 1.830 1.00 35.47 109 VAL A C 1
ATOM 900 O O . VAL A 1 109 ? 9.314 25.411 2.872 1.00 35.47 109 VAL A O 1
ATOM 903 N N . GLU A 1 110 ? 10.966 24.455 1.692 1.00 37.47 110 GLU A N 1
ATOM 904 C CA . GLU A 1 110 ? 12.012 25.014 2.536 1.00 37.47 110 GLU A CA 1
ATOM 905 C C . GLU A 1 110 ? 11.911 26.536 2.427 1.00 37.47 110 GLU A C 1
ATOM 907 O O . GLU A 1 110 ? 11.730 27.067 1.327 1.00 37.47 110 GLU A O 1
ATOM 912 N N . GLU A 1 111 ? 11.931 27.217 3.573 1.00 41.78 111 GLU A N 1
ATOM 913 C CA . GLU A 1 111 ? 11.831 28.669 3.665 1.00 41.78 111 GLU A CA 1
ATOM 914 C C . GLU A 1 111 ? 12.960 29.321 2.857 1.00 41.78 111 GLU A C 1
ATOM 916 O O . GLU A 1 111 ? 14.076 29.520 3.326 1.00 41.78 111 GLU A O 1
ATOM 921 N N . GLY A 1 112 ? 12.644 29.656 1.611 1.00 40.47 112 GLY A N 1
ATOM 922 C CA . GLY A 1 112 ? 13.328 30.649 0.807 1.00 40.47 112 GLY A CA 1
ATOM 923 C C . GLY A 1 112 ? 12.400 31.845 0.681 1.00 40.47 112 GLY A C 1
ATOM 924 O O . GLY A 1 112 ? 11.409 31.791 -0.043 1.00 40.47 112 GLY A O 1
ATOM 925 N N . GLU A 1 113 ? 12.707 32.891 1.439 1.00 40.44 113 GLU A N 1
ATOM 926 C CA . GLU A 1 113 ? 12.132 34.235 1.371 1.00 40.44 113 GLU A CA 1
ATOM 927 C C . GLU A 1 113 ? 11.724 34.640 -0.062 1.00 40.44 113 GLU A C 1
ATOM 929 O O . GLU A 1 113 ? 12.557 34.665 -0.970 1.00 40.44 113 GLU A O 1
ATOM 934 N N . GLY A 1 114 ? 10.449 34.991 -0.273 1.00 35.47 114 GLY A N 1
ATOM 935 C CA . GLY A 1 114 ? 10.006 35.568 -1.546 1.00 35.47 114 GLY A CA 1
ATOM 936 C C . GLY A 1 114 ? 8.516 35.428 -1.855 1.00 35.47 114 GLY A C 1
ATOM 937 O O . GLY A 1 114 ? 8.112 34.544 -2.595 1.00 35.47 114 GLY A O 1
ATOM 938 N N . THR A 1 115 ? 7.715 36.334 -1.292 1.00 39.62 115 THR A N 1
ATOM 939 C CA . THR A 1 115 ? 6.399 36.837 -1.744 1.00 39.62 115 THR A CA 1
ATOM 940 C C . THR A 1 115 ? 5.576 35.982 -2.727 1.00 39.62 115 THR A C 1
ATOM 942 O O . THR A 1 115 ? 5.819 35.964 -3.932 1.00 39.62 115 THR A O 1
ATOM 945 N N . VAL A 1 116 ? 4.479 35.410 -2.223 1.00 40.38 116 VAL A N 1
ATOM 946 C CA . VAL A 1 116 ? 3.408 34.782 -3.017 1.00 40.38 116 VAL A CA 1
ATOM 947 C C . VAL A 1 116 ? 2.401 35.845 -3.479 1.00 40.38 116 VAL A C 1
ATOM 949 O O . VAL A 1 116 ? 1.792 36.488 -2.620 1.00 40.38 116 VAL A O 1
ATOM 952 N N . PRO A 1 117 ? 2.103 36.002 -4.782 1.00 38.66 117 PRO A N 1
ATOM 953 C CA . PRO A 1 117 ? 0.805 36.508 -5.186 1.00 38.66 117 PRO A CA 1
ATOM 954 C C . PRO A 1 117 ? -0.199 35.352 -5.206 1.00 38.66 117 PRO A C 1
ATOM 956 O O . PRO A 1 117 ? -0.076 34.394 -5.969 1.00 38.66 117 PRO A O 1
ATOM 959 N N . GLN A 1 118 ? -1.209 35.460 -4.343 1.00 46.75 118 GLN A N 1
ATOM 960 C CA . GLN A 1 118 ? -2.426 34.664 -4.438 1.00 46.75 118 GLN A CA 1
ATOM 961 C C . GLN A 1 118 ? -3.091 34.898 -5.797 1.00 46.75 118 GLN A C 1
ATOM 963 O O . GLN A 1 118 ? -3.276 36.041 -6.220 1.00 46.75 118 GLN A O 1
ATOM 968 N N . SER A 1 119 ? -3.533 33.826 -6.447 1.00 36.28 119 SER A N 1
ATOM 969 C CA . SER A 1 119 ? -4.644 33.903 -7.391 1.00 36.28 119 SER A CA 1
ATOM 970 C C . SER A 1 119 ? -5.377 32.571 -7.506 1.00 36.28 119 SER A C 1
ATOM 972 O O . SER A 1 119 ? -4.801 31.524 -7.205 1.00 36.28 119 SER A O 1
ATOM 974 N N . PRO A 1 120 ? -6.681 32.626 -7.816 1.00 49.81 120 PRO A N 1
ATOM 975 C CA . PRO A 1 120 ? -7.673 31.833 -7.117 1.00 49.81 120 PRO A CA 1
ATOM 976 C C . PRO A 1 120 ? -8.251 30.709 -7.979 1.00 49.81 120 PRO A C 1
ATOM 978 O O . PRO A 1 120 ? -8.235 30.755 -9.202 1.00 49.81 120 PRO A O 1
ATOM 981 N N . ILE A 1 121 ? -8.763 29.705 -7.268 1.00 40.47 121 ILE A N 1
AT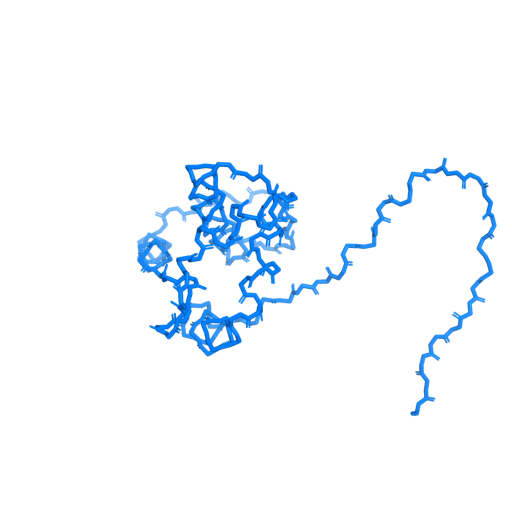OM 982 C CA . ILE A 1 121 ? -10.068 29.053 -7.446 1.00 40.47 121 ILE A CA 1
ATOM 983 C C . ILE A 1 121 ? -10.561 28.894 -8.897 1.00 40.47 121 ILE A C 1
ATOM 985 O O . ILE A 1 121 ? -10.950 29.840 -9.574 1.00 40.47 121 ILE A O 1
ATOM 989 N N . CYS A 1 122 ? -10.639 27.625 -9.292 1.00 33.56 122 CYS A N 1
ATOM 990 C CA . CYS A 1 122 ? -11.385 27.106 -10.430 1.00 33.56 122 CYS A CA 1
ATOM 991 C C . CYS A 1 122 ? -12.877 27.483 -10.356 1.00 33.56 122 CYS A C 1
ATOM 993 O O . CYS A 1 122 ? -13.549 27.135 -9.385 1.00 33.56 122 CYS A O 1
ATOM 995 N N . GLU A 1 123 ? -13.404 28.100 -11.416 1.00 35.91 123 GLU A N 1
ATOM 996 C CA . GLU A 1 123 ? -14.832 28.090 -11.734 1.00 35.91 123 GLU A CA 1
ATOM 997 C C . GLU A 1 123 ? -15.045 27.782 -13.227 1.00 35.91 123 GLU A C 1
ATOM 999 O O . GLU A 1 123 ? -14.590 28.531 -14.093 1.00 35.91 123 GLU A O 1
ATOM 1004 N N . LYS A 1 124 ? -15.855 26.732 -13.441 1.00 40.53 124 LYS A N 1
ATOM 1005 C CA . LYS A 1 124 ? -16.542 26.243 -14.657 1.00 40.53 124 LYS A CA 1
ATOM 1006 C C . LYS A 1 124 ? -15.809 25.246 -15.551 1.00 40.53 124 LYS A C 1
ATOM 1008 O O . LYS A 1 124 ? -14.803 25.606 -16.193 1.00 40.53 124 LYS A O 1
#

Secondary structure (DSSP, 8-state):
-------HHHHHHHHHHHH--SS-TT-SS-HHHHHHHHHT--HHHHHHHHHHHHHHHHHHHH-SS--PPPHHHHHHHHHHHHSHIIIIIIIIIIII-S-----------------PPP------